Protein AF-A0A1G1TJX4-F1 (afdb_monomer_lite)

Secondary structure (DSSP, 8-state):
-PPP--PPPP-PPPHHHHHHHHHHHHHHHHHIIIIIHHHHHH-TTHHHHTHHHHHHHHHHHHHHTT---HHHHHHHHHHHHHHHHHHHHHHHHTT--HHHHHHHHHHHHHHHHHHHHHHHHHHHHHHHHSPPPPPPGGGS--

Structure (mmCIF, N/CA/C/O backbone):
data_AF-A0A1G1TJX4-F1
#
_entry.id   AF-A0A1G1TJX4-F1
#
loop_
_atom_site.group_PDB
_atom_site.id
_atom_site.type_symbol
_atom_site.label_atom_id
_atom_site.label_alt_id
_atom_site.label_comp_id
_atom_site.label_asym_id
_atom_site.label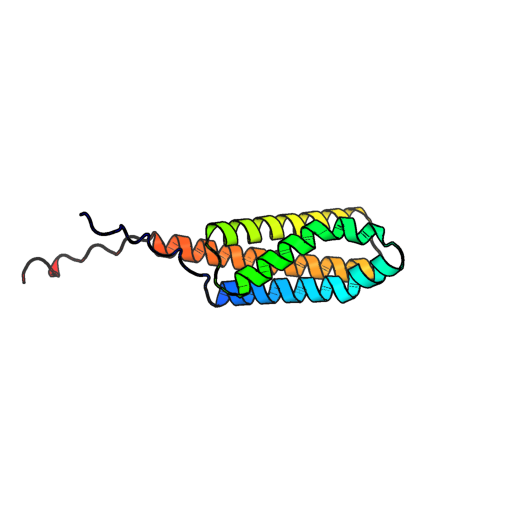_entity_id
_atom_site.label_seq_id
_atom_site.pdbx_PDB_ins_code
_atom_site.Cartn_x
_atom_site.Cartn_y
_atom_site.Cartn_z
_atom_site.occupancy
_atom_site.B_iso_or_equiv
_atom_site.auth_seq_id
_atom_site.auth_comp_id
_atom_site.auth_asym_id
_atom_site.auth_atom_id
_atom_site.pdbx_PDB_model_num
ATOM 1 N N . MET A 1 1 ? -5.234 23.321 40.602 1.00 52.25 1 MET A N 1
ATOM 2 C CA . MET A 1 1 ? -4.719 22.946 39.269 1.00 52.25 1 MET A CA 1
ATOM 3 C C . MET A 1 1 ? -5.746 22.052 38.597 1.00 52.25 1 MET A C 1
ATOM 5 O O . MET A 1 1 ? -6.112 21.059 39.216 1.00 52.25 1 MET A O 1
ATOM 9 N N . PRO A 1 2 ? -6.274 22.407 37.415 1.00 58.06 2 PRO A N 1
ATOM 10 C CA . PRO A 1 2 ? -7.153 21.508 36.676 1.00 58.06 2 PRO A CA 1
ATOM 11 C C . PRO A 1 2 ? -6.373 20.243 36.272 1.00 58.06 2 PRO A C 1
ATOM 13 O O . PRO A 1 2 ? -5.180 20.347 35.972 1.00 58.06 2 PRO A O 1
ATOM 16 N N . PRO A 1 3 ? -6.999 19.053 36.292 1.00 64.31 3 PRO A N 1
ATOM 17 C CA . PRO A 1 3 ? -6.345 17.829 35.849 1.00 64.31 3 PRO A CA 1
ATOM 18 C C . PRO A 1 3 ? -5.961 17.951 34.365 1.00 64.31 3 PRO A C 1
ATOM 20 O O . PRO A 1 3 ? -6.702 18.575 33.597 1.00 64.31 3 PRO A O 1
ATOM 23 N N . PRO A 1 4 ? -4.825 17.374 33.934 1.00 63.72 4 PRO A N 1
ATOM 24 C CA . PRO A 1 4 ? -4.457 17.370 32.527 1.00 63.72 4 PRO A CA 1
ATOM 25 C C . PRO A 1 4 ? -5.567 16.684 31.727 1.00 63.72 4 PRO A C 1
ATOM 27 O O . PRO A 1 4 ? -5.928 15.538 31.999 1.00 63.72 4 PRO A O 1
ATOM 30 N N . LEU A 1 5 ? -6.124 17.407 30.752 1.00 61.06 5 LEU A N 1
ATOM 31 C CA . LEU A 1 5 ? -7.057 16.870 29.767 1.00 61.06 5 LEU A CA 1
ATOM 32 C C . LEU A 1 5 ? -6.345 15.739 29.021 1.00 61.06 5 LEU A C 1
ATOM 34 O O . LEU A 1 5 ? -5.561 15.981 28.105 1.00 61.06 5 LEU A O 1
ATOM 38 N N . ALA A 1 6 ? -6.588 14.499 29.445 1.00 53.09 6 ALA A N 1
ATOM 39 C CA . ALA A 1 6 ? -6.121 13.315 28.749 1.00 53.09 6 ALA A CA 1
ATOM 40 C C . ALA A 1 6 ? -6.795 13.290 27.374 1.00 53.09 6 ALA A C 1
ATOM 42 O O . ALA A 1 6 ? -7.939 12.854 27.233 1.00 53.09 6 ALA A O 1
ATOM 43 N N . LEU A 1 7 ? -6.103 13.814 26.359 1.00 52.41 7 LEU A N 1
ATOM 44 C CA . LEU A 1 7 ? -6.557 13.724 24.980 1.00 52.41 7 LEU A CA 1
ATOM 45 C C . LEU A 1 7 ? -6.751 12.235 24.666 1.00 52.41 7 LEU A C 1
ATOM 47 O O . LEU A 1 7 ? -5.813 11.453 24.855 1.00 52.41 7 LEU A O 1
ATOM 51 N N . PRO A 1 8 ? -7.952 11.810 24.236 1.00 54.25 8 PRO A N 1
ATOM 52 C CA . PRO A 1 8 ? -8.207 10.409 23.956 1.00 54.25 8 PRO A CA 1
ATOM 53 C C . PRO A 1 8 ? -7.201 9.944 22.909 1.00 54.25 8 PRO A C 1
ATOM 55 O O . PRO A 1 8 ? -7.140 10.498 21.808 1.00 54.25 8 PRO A O 1
ATOM 58 N N . ALA A 1 9 ? -6.387 8.947 23.271 1.00 57.88 9 ALA A N 1
ATOM 59 C CA . ALA A 1 9 ? -5.364 8.413 22.386 1.00 57.88 9 ALA A CA 1
ATOM 60 C C . ALA A 1 9 ? -6.004 8.086 21.027 1.00 57.88 9 ALA A C 1
ATOM 62 O O . ALA A 1 9 ? -7.067 7.444 20.995 1.00 57.88 9 ALA A O 1
ATOM 63 N N . PRO A 1 10 ? -5.411 8.540 19.905 1.00 56.25 10 PRO A N 1
ATOM 64 C CA . PRO A 1 10 ? -6.013 8.360 18.601 1.00 56.25 10 PRO A CA 1
ATOM 65 C C . PRO A 1 10 ? -6.301 6.869 18.394 1.00 56.25 10 PRO A C 1
ATOM 67 O O . PRO A 1 10 ? -5.450 6.021 18.681 1.00 56.25 10 PRO A O 1
ATOM 70 N N . PRO A 1 11 ? -7.520 6.516 17.956 1.00 57.50 11 PRO A N 1
ATOM 71 C CA . PRO A 1 11 ? -7.929 5.127 17.856 1.00 57.50 11 PRO A CA 1
ATOM 72 C C . PRO A 1 11 ? -6.996 4.377 16.906 1.00 57.50 11 PRO A C 1
ATOM 74 O O . PRO A 1 11 ? -6.973 4.658 15.708 1.00 57.50 11 PRO A O 1
ATOM 77 N N . LYS A 1 12 ? -6.267 3.412 17.474 1.00 71.75 12 LYS A N 1
ATOM 78 C CA . LYS A 1 12 ? -5.349 2.520 16.761 1.00 71.75 12 LYS A CA 1
ATOM 79 C C . LYS A 1 12 ? -6.068 1.791 15.620 1.00 71.75 12 LYS A C 1
ATOM 81 O O . LYS A 1 12 ? -7.273 1.515 15.695 1.00 71.75 12 LYS A O 1
ATOM 86 N N . LEU A 1 13 ? -5.309 1.467 14.576 1.00 75.44 13 LEU A N 1
ATOM 87 C CA . LEU A 1 13 ? -5.768 0.667 13.440 1.00 75.44 13 LEU A CA 1
ATOM 88 C C . LEU A 1 13 ? -6.355 -0.678 13.874 1.00 75.44 13 LEU A C 1
ATOM 90 O O . LEU A 1 13 ? -5.955 -1.275 14.875 1.00 75.44 13 LEU A O 1
ATOM 94 N N . SER A 1 14 ? -7.326 -1.158 13.100 1.00 86.94 14 SER A N 1
ATOM 95 C CA . SER A 1 14 ? -7.946 -2.458 13.332 1.00 86.94 14 SER A CA 1
ATOM 96 C C . SER A 1 14 ? -7.006 -3.607 12.968 1.00 86.94 14 SER A C 1
ATOM 98 O O . SER A 1 14 ? -6.028 -3.418 12.249 1.00 86.94 14 SER A O 1
ATOM 100 N N . ARG A 1 15 ? -7.314 -4.825 13.436 1.00 89.94 15 ARG A N 1
ATOM 101 C CA . ARG A 1 15 ? -6.575 -6.029 13.016 1.00 89.94 15 ARG A CA 1
ATOM 102 C C . ARG A 1 15 ? -6.634 -6.222 11.496 1.00 89.94 15 ARG A C 1
ATOM 104 O O . ARG A 1 15 ? -5.612 -6.535 10.903 1.00 89.94 15 ARG A O 1
ATOM 111 N N . LEU A 1 16 ? -7.796 -5.971 10.885 1.00 92.12 16 LEU A N 1
ATOM 112 C CA . LEU A 1 16 ? -7.970 -6.066 9.435 1.00 92.12 16 LEU A CA 1
ATOM 113 C C . LEU A 1 16 ? -7.166 -4.989 8.699 1.00 92.12 16 LEU A C 1
ATOM 115 O O . LEU A 1 16 ? -6.422 -5.317 7.788 1.00 92.12 16 LEU A O 1
ATOM 119 N N . GLY A 1 17 ? -7.233 -3.730 9.139 1.00 91.06 17 GLY A N 1
ATOM 120 C CA . GLY A 1 17 ? -6.457 -2.641 8.540 1.00 91.06 17 GLY A CA 1
ATOM 121 C C . GLY A 1 17 ? -4.945 -2.854 8.658 1.00 91.06 17 GLY A C 1
ATOM 122 O O . GLY A 1 17 ? -4.208 -2.541 7.730 1.00 91.06 17 GLY A O 1
ATOM 123 N N . ARG A 1 18 ? -4.477 -3.456 9.761 1.00 93.00 18 ARG A N 1
ATOM 124 C CA . ARG A 1 18 ? -3.077 -3.887 9.897 1.00 93.00 18 ARG A CA 1
ATOM 125 C C . ARG A 1 18 ? -2.725 -5.002 8.917 1.00 93.00 18 ARG A C 1
ATOM 127 O O . ARG A 1 18 ? -1.685 -4.913 8.286 1.00 93.00 18 ARG A O 1
ATOM 134 N N . ALA A 1 19 ? -3.581 -6.016 8.781 1.00 95.62 19 ALA A N 1
ATOM 135 C CA . ALA A 1 19 ? -3.361 -7.111 7.838 1.00 95.62 19 ALA A CA 1
ATOM 136 C C . ALA A 1 19 ? -3.318 -6.613 6.385 1.00 95.62 19 ALA A C 1
ATOM 138 O O . ALA A 1 19 ? -2.437 -7.017 5.636 1.00 95.62 19 ALA A O 1
ATOM 139 N N . LEU A 1 20 ? -4.208 -5.687 6.014 1.00 96.31 20 LEU A N 1
ATOM 140 C CA . LEU A 1 20 ? -4.206 -5.044 4.699 1.00 96.31 20 LEU A CA 1
ATOM 141 C C . LEU A 1 20 ? -2.924 -4.236 4.473 1.00 96.31 20 LEU A C 1
ATOM 143 O O . LEU A 1 20 ? -2.302 -4.379 3.428 1.00 96.31 20 LEU A O 1
ATOM 147 N N . ALA A 1 21 ? -2.476 -3.459 5.465 1.00 95.56 21 ALA A N 1
ATOM 148 C CA . ALA A 1 21 ? -1.211 -2.729 5.374 1.00 95.56 21 ALA A CA 1
ATOM 149 C C . ALA A 1 21 ? -0.001 -3.672 5.237 1.00 95.56 21 ALA A C 1
ATOM 151 O O . ALA A 1 21 ? 0.898 -3.412 4.445 1.00 95.56 21 ALA A O 1
ATOM 152 N N . THR A 1 22 ? 0.011 -4.798 5.959 1.00 96.19 22 THR A N 1
ATOM 153 C CA . THR A 1 22 ? 1.041 -5.836 5.801 1.00 96.19 22 THR A CA 1
ATOM 154 C C . THR A 1 22 ? 1.004 -6.464 4.410 1.00 96.19 22 THR A C 1
ATOM 156 O O . THR A 1 22 ? 2.057 -6.645 3.806 1.00 96.19 22 THR A O 1
ATOM 159 N N . ALA A 1 23 ? -0.183 -6.776 3.886 1.00 96.94 23 ALA A N 1
ATOM 160 C CA . ALA A 1 23 ? -0.338 -7.335 2.546 1.00 96.94 23 ALA A CA 1
ATOM 161 C C . ALA A 1 23 ? 0.156 -6.360 1.466 1.00 96.94 23 ALA A C 1
ATOM 163 O O . ALA A 1 23 ? 0.867 -6.773 0.553 1.00 96.94 23 ALA A O 1
ATOM 164 N N . GLN A 1 24 ? -0.152 -5.070 1.612 1.00 96.88 24 GLN A N 1
ATOM 165 C CA . GLN A 1 24 ? 0.309 -4.024 0.704 1.00 96.88 24 GLN A CA 1
ATOM 166 C C . GLN A 1 24 ? 1.838 -3.874 0.749 1.00 96.88 24 GLN A C 1
ATOM 168 O O . GLN A 1 24 ? 2.483 -3.921 -0.295 1.00 96.88 24 GLN A O 1
ATOM 173 N N . ALA A 1 25 ? 2.440 -3.831 1.943 1.00 95.94 25 ALA A N 1
ATOM 174 C CA . ALA A 1 25 ? 3.897 -3.800 2.087 1.00 95.94 25 ALA A CA 1
ATOM 175 C C . ALA A 1 25 ? 4.574 -5.052 1.493 1.00 95.94 25 ALA A C 1
ATOM 177 O O . ALA A 1 25 ? 5.621 -4.958 0.850 1.00 95.94 25 ALA A O 1
ATOM 178 N N . ALA A 1 26 ? 3.976 -6.237 1.661 1.00 96.00 26 ALA A N 1
ATOM 179 C CA . ALA A 1 26 ? 4.483 -7.470 1.062 1.00 96.00 26 ALA A CA 1
ATOM 180 C C . ALA A 1 26 ? 4.403 -7.432 -0.475 1.00 96.00 26 ALA A C 1
ATOM 182 O O . ALA A 1 26 ? 5.367 -7.793 -1.150 1.00 96.00 26 ALA A O 1
ATOM 183 N N . LYS A 1 27 ? 3.291 -6.936 -1.034 1.00 94.69 27 LYS A N 1
ATOM 184 C CA . LYS A 1 27 ? 3.128 -6.705 -2.478 1.00 94.69 27 LYS A CA 1
ATOM 185 C C . LYS A 1 27 ? 4.181 -5.741 -3.013 1.00 94.69 27 LYS A C 1
ATOM 187 O O . LYS A 1 27 ? 4.783 -6.013 -4.052 1.00 94.69 27 LYS A O 1
ATOM 192 N N . GLU A 1 28 ? 4.410 -4.626 -2.327 1.00 92.81 28 GLU A N 1
ATOM 193 C CA . GLU A 1 28 ? 5.403 -3.619 -2.719 1.00 92.81 28 GLU A CA 1
ATOM 194 C C . GLU A 1 28 ? 6.819 -4.197 -2.664 1.00 92.81 28 GLU A C 1
ATOM 196 O O . GLU A 1 28 ? 7.576 -4.037 -3.617 1.00 92.81 28 GLU A O 1
ATOM 201 N N . THR A 1 29 ? 7.136 -4.980 -1.627 1.00 93.81 29 THR A N 1
ATOM 202 C CA . THR A 1 29 ? 8.412 -5.707 -1.517 1.00 93.81 29 THR A CA 1
ATOM 203 C C . THR A 1 29 ? 8.628 -6.639 -2.709 1.00 93.81 29 THR A C 1
ATOM 205 O O . THR A 1 29 ? 9.678 -6.604 -3.348 1.00 93.81 29 THR A O 1
ATOM 208 N N . LEU A 1 30 ? 7.624 -7.455 -3.047 1.00 91.81 30 LEU A N 1
ATOM 209 C CA . LEU A 1 30 ? 7.701 -8.373 -4.185 1.00 91.81 30 LEU A CA 1
ATOM 210 C C . LEU A 1 30 ? 7.824 -7.622 -5.514 1.00 91.81 30 LEU A C 1
ATOM 212 O O . LEU A 1 30 ? 8.618 -8.015 -6.364 1.00 91.81 30 LEU A O 1
ATOM 216 N N . SER A 1 31 ? 7.079 -6.530 -5.687 1.00 88.56 31 SER A N 1
ATOM 217 C CA . SER A 1 31 ? 7.147 -5.698 -6.895 1.00 88.56 31 SER A CA 1
ATOM 218 C C . SER A 1 31 ? 8.526 -5.061 -7.048 1.00 88.56 31 SER A C 1
ATOM 220 O O . SER A 1 31 ? 9.092 -5.062 -8.138 1.00 88.56 31 SER A O 1
ATOM 222 N N . PHE A 1 32 ? 9.104 -4.575 -5.949 1.00 88.56 32 PHE A N 1
ATOM 223 C CA . PHE A 1 32 ? 10.443 -4.012 -5.956 1.00 88.56 32 PHE A CA 1
ATOM 224 C C . PHE A 1 32 ? 11.485 -5.064 -6.348 1.00 88.56 32 PHE A C 1
ATOM 226 O O . PHE A 1 32 ? 12.237 -4.854 -7.293 1.00 88.56 32 PHE A O 1
ATOM 233 N N . LEU A 1 33 ? 11.495 -6.221 -5.679 1.00 89.88 33 LEU A N 1
ATOM 234 C CA . LEU A 1 33 ? 12.493 -7.269 -5.916 1.00 89.88 33 LEU A CA 1
ATOM 235 C C . LEU A 1 33 ? 12.387 -7.909 -7.302 1.00 89.88 33 LEU A C 1
ATOM 237 O O . LEU A 1 33 ? 13.408 -8.228 -7.903 1.00 89.88 33 LEU A O 1
ATOM 241 N N . LEU A 1 34 ? 11.168 -8.128 -7.797 1.00 86.81 34 LEU A N 1
ATOM 242 C CA . LEU A 1 34 ? 10.948 -8.878 -9.034 1.00 86.81 34 LEU A CA 1
ATOM 243 C C . LEU A 1 34 ? 10.891 -7.996 -10.280 1.00 86.81 34 LEU A C 1
ATOM 245 O O . LEU A 1 34 ? 11.032 -8.528 -11.379 1.00 86.81 34 LEU A O 1
ATOM 249 N N . LEU A 1 35 ? 10.643 -6.690 -10.134 1.00 82.75 35 LEU A N 1
ATOM 250 C CA . LEU A 1 35 ? 10.373 -5.799 -11.269 1.00 82.75 35 LEU A CA 1
ATOM 251 C C . LEU A 1 35 ? 11.286 -4.569 -11.255 1.00 82.75 35 LEU A C 1
ATOM 253 O O . LEU A 1 35 ? 11.989 -4.329 -12.233 1.00 82.75 35 LEU A O 1
ATOM 257 N N . VAL A 1 36 ? 11.329 -3.820 -10.148 1.00 83.31 36 VAL A N 1
ATOM 258 C CA . VAL A 1 36 ? 12.114 -2.571 -10.070 1.00 83.31 36 VAL A CA 1
ATOM 259 C C . VAL A 1 36 ? 13.613 -2.845 -9.995 1.00 83.31 36 VAL A C 1
ATOM 261 O O . VAL A 1 36 ? 14.380 -2.215 -10.713 1.00 83.31 36 VAL A O 1
ATOM 264 N N . LEU A 1 37 ? 14.041 -3.783 -9.149 1.00 87.06 37 LEU A N 1
ATOM 265 C CA . LEU A 1 37 ? 15.453 -4.092 -8.943 1.00 87.06 37 LEU A CA 1
ATOM 266 C C . LEU A 1 37 ? 16.125 -4.621 -10.223 1.00 87.06 37 LEU A C 1
ATOM 268 O O . LEU A 1 37 ? 17.163 -4.070 -10.577 1.00 87.06 37 LEU A O 1
ATOM 272 N N . PRO A 1 38 ? 15.556 -5.596 -10.965 1.00 86.88 38 PRO A N 1
ATOM 273 C CA . PRO A 1 38 ? 16.120 -6.012 -12.248 1.00 86.88 38 PRO A CA 1
ATOM 274 C C . PRO A 1 38 ? 16.232 -4.851 -13.240 1.00 86.88 38 PRO A C 1
ATOM 276 O O . PRO A 1 38 ? 17.268 -4.687 -13.874 1.00 86.88 38 PRO A O 1
ATOM 279 N N . LEU A 1 39 ? 15.204 -4.001 -13.320 1.00 82.50 39 LEU A N 1
ATOM 280 C CA . LEU A 1 39 ? 15.199 -2.847 -14.217 1.00 82.50 39 LEU A CA 1
ATOM 281 C C . LEU A 1 39 ? 16.253 -1.797 -13.823 1.00 82.50 39 LEU A C 1
ATOM 283 O O . LEU A 1 39 ? 16.891 -1.200 -14.685 1.00 82.50 39 LEU A O 1
ATOM 287 N N . ALA A 1 40 ? 16.480 -1.600 -12.525 1.00 85.38 40 ALA A N 1
ATOM 288 C CA . ALA A 1 40 ? 17.485 -0.677 -12.009 1.00 85.38 40 ALA A CA 1
ATOM 289 C C . ALA A 1 40 ? 18.928 -1.130 -12.287 1.00 85.38 40 ALA A C 1
ATOM 291 O O . ALA A 1 40 ? 19.814 -0.280 -12.366 1.00 85.38 40 ALA A O 1
ATOM 292 N N . LEU A 1 41 ? 19.175 -2.437 -12.446 1.00 89.06 41 LEU A N 1
ATOM 293 C CA . LEU A 1 41 ? 20.496 -2.944 -12.838 1.00 89.06 41 LEU A CA 1
ATOM 294 C C . LEU A 1 41 ? 20.864 -2.532 -14.269 1.00 89.06 41 LEU A C 1
ATOM 296 O O . LEU A 1 41 ? 22.038 -2.308 -14.548 1.00 89.06 41 LEU A O 1
ATOM 300 N N . GLU A 1 42 ? 19.874 -2.400 -15.153 1.00 87.38 42 GLU A N 1
ATOM 301 C CA . GLU A 1 42 ? 20.078 -1.944 -16.534 1.00 87.38 42 GLU A CA 1
ATOM 302 C C . GLU A 1 42 ? 19.988 -0.416 -16.661 1.00 87.38 42 GLU A C 1
ATOM 304 O O . GLU A 1 42 ? 20.721 0.194 -17.438 1.00 87.38 42 GLU A O 1
ATOM 309 N N . ALA A 1 43 ? 19.114 0.219 -15.875 1.00 85.50 43 ALA A N 1
ATOM 310 C CA . ALA A 1 43 ? 18.870 1.657 -15.902 1.00 85.50 43 ALA A CA 1
ATOM 311 C C . ALA A 1 43 ? 18.750 2.232 -14.473 1.00 85.50 43 ALA A C 1
ATOM 313 O O . ALA A 1 43 ? 17.641 2.404 -13.959 1.00 85.50 43 ALA A O 1
ATOM 314 N N . PRO A 1 44 ? 19.868 2.611 -13.824 1.00 86.62 44 PRO A N 1
ATOM 315 C CA . PRO A 1 44 ? 19.879 3.025 -12.414 1.00 86.62 44 PRO A CA 1
ATOM 316 C C . PRO A 1 44 ? 18.985 4.228 -12.090 1.00 86.62 44 PRO A C 1
ATOM 318 O O . PRO A 1 44 ? 18.440 4.326 -10.992 1.00 86.62 44 PRO A O 1
ATOM 321 N N . LEU A 1 45 ? 18.788 5.134 -13.055 1.00 88.12 45 LEU A N 1
ATOM 322 C CA . LEU A 1 45 ? 17.923 6.312 -12.908 1.00 88.12 45 LEU A CA 1
ATOM 323 C C . LEU A 1 45 ? 16.454 5.952 -12.627 1.00 88.12 45 LEU A C 1
ATOM 325 O O . LEU A 1 45 ? 15.735 6.761 -12.043 1.00 88.12 45 LEU A O 1
ATOM 329 N N . VAL A 1 46 ? 16.018 4.730 -12.953 1.00 82.88 46 VAL A N 1
ATOM 330 C CA . VAL A 1 46 ? 14.675 4.227 -12.621 1.00 82.88 46 VAL A CA 1
ATOM 331 C C . VAL A 1 46 ? 14.424 4.239 -11.108 1.00 82.88 46 VAL A C 1
ATOM 333 O O . VAL A 1 46 ? 13.288 4.450 -10.684 1.00 82.88 46 VAL A O 1
ATOM 336 N N . LEU A 1 47 ? 15.461 4.126 -10.270 1.00 83.12 47 LEU A N 1
ATOM 337 C CA . LEU A 1 47 ? 15.314 4.210 -8.811 1.00 83.12 47 LEU A CA 1
ATOM 338 C C . LEU A 1 47 ? 14.741 5.552 -8.338 1.00 83.12 47 LEU A C 1
ATOM 340 O O . LEU A 1 47 ? 14.024 5.584 -7.340 1.00 83.12 47 LEU A O 1
ATOM 344 N N . VAL A 1 48 ? 14.993 6.647 -9.063 1.00 86.62 48 VAL A N 1
ATOM 345 C CA . VAL A 1 48 ? 14.419 7.962 -8.732 1.00 86.62 48 VAL A CA 1
ATOM 346 C C . VAL A 1 48 ? 12.900 7.931 -8.891 1.00 86.62 48 VAL A C 1
ATOM 348 O O . VAL A 1 48 ? 12.175 8.443 -8.040 1.00 86.62 48 VAL A O 1
ATOM 351 N N . SER A 1 49 ? 12.406 7.259 -9.935 1.00 80.25 49 SER A N 1
ATOM 352 C CA . SER A 1 49 ? 10.966 7.091 -10.162 1.00 80.25 49 SER A CA 1
ATOM 353 C C . SER A 1 49 ? 10.293 6.182 -9.125 1.00 80.25 49 SER A C 1
ATOM 355 O O . SER A 1 49 ? 9.089 6.286 -8.918 1.00 80.25 49 SER A O 1
ATOM 357 N N . ALA A 1 50 ? 11.062 5.346 -8.417 1.00 82.94 50 ALA A N 1
ATOM 358 C CA . ALA A 1 50 ? 10.561 4.467 -7.361 1.00 82.94 50 ALA A CA 1
ATOM 359 C C . ALA A 1 50 ? 10.430 5.155 -5.985 1.00 82.94 50 ALA A C 1
ATOM 361 O O . ALA A 1 50 ? 9.857 4.569 -5.064 1.00 82.94 50 ALA A O 1
ATOM 362 N N . LEU A 1 51 ? 10.938 6.385 -5.818 1.00 87.69 51 LEU A N 1
ATOM 363 C CA . LEU A 1 51 ? 10.908 7.110 -4.538 1.00 87.69 51 LEU A CA 1
ATOM 364 C C . LEU A 1 51 ? 9.493 7.324 -3.965 1.00 87.69 51 LEU A C 1
ATOM 366 O O . LEU A 1 51 ? 9.324 7.104 -2.762 1.00 87.69 51 LEU A O 1
ATOM 370 N N . PRO A 1 52 ? 8.468 7.704 -4.758 1.00 87.38 52 PRO A N 1
ATOM 371 C CA . PRO A 1 52 ? 7.101 7.817 -4.249 1.00 87.38 52 PRO A CA 1
ATOM 372 C C . PRO A 1 52 ? 6.590 6.488 -3.676 1.00 87.38 52 PRO A C 1
ATOM 374 O O . PRO A 1 52 ? 6.105 6.449 -2.542 1.00 87.38 52 PRO A O 1
ATOM 377 N N . GLY A 1 53 ? 6.803 5.388 -4.407 1.00 89.19 53 GLY A N 1
ATOM 378 C CA . GLY A 1 53 ? 6.445 4.039 -3.967 1.00 89.19 53 GLY A CA 1
ATOM 379 C C . GLY A 1 53 ? 7.179 3.614 -2.692 1.00 89.19 53 GLY A C 1
ATOM 380 O O . GLY A 1 53 ? 6.575 3.032 -1.794 1.00 89.19 53 GLY A O 1
ATOM 381 N N . LEU A 1 54 ? 8.459 3.975 -2.544 1.00 91.00 54 LEU A N 1
ATOM 382 C CA . LEU A 1 54 ? 9.218 3.722 -1.315 1.00 91.00 54 LEU A CA 1
ATOM 383 C C . LEU A 1 54 ? 8.637 4.480 -0.110 1.00 91.00 54 LEU A C 1
ATOM 385 O O . LEU A 1 54 ? 8.549 3.929 0.988 1.00 91.00 54 LEU A O 1
ATOM 389 N N . GLY A 1 55 ? 8.217 5.732 -0.305 1.00 94.06 55 GLY A N 1
ATOM 390 C CA . GLY A 1 55 ? 7.544 6.512 0.734 1.00 94.06 55 GLY A CA 1
ATOM 391 C C . GLY A 1 55 ? 6.247 5.847 1.203 1.00 94.06 55 GLY A C 1
ATOM 392 O O . GLY A 1 55 ? 6.024 5.701 2.408 1.00 94.06 55 GLY A O 1
ATOM 393 N N . LEU A 1 56 ? 5.423 5.381 0.259 1.00 94.75 56 LEU A N 1
ATOM 394 C CA . LEU A 1 56 ? 4.197 4.637 0.559 1.00 94.75 56 LEU A CA 1
ATOM 395 C C . LEU A 1 56 ? 4.491 3.320 1.284 1.00 94.75 56 LEU A C 1
ATOM 397 O O . LEU A 1 56 ? 3.847 3.028 2.291 1.00 94.75 56 LEU A O 1
ATOM 401 N N . TYR A 1 57 ? 5.526 2.592 0.871 1.00 95.25 57 TYR A N 1
ATOM 402 C CA . TYR A 1 57 ? 5.971 1.374 1.545 1.00 95.25 57 TYR A CA 1
ATOM 403 C C . TYR A 1 57 ? 6.316 1.583 3.016 1.00 95.25 57 TYR A C 1
ATOM 405 O O . TYR A 1 57 ? 5.837 0.852 3.891 1.00 95.25 57 TYR A O 1
ATOM 413 N N . LEU A 1 58 ? 7.085 2.627 3.328 1.00 95.88 58 LEU A N 1
ATOM 414 C CA . LEU A 1 58 ? 7.408 2.958 4.716 1.00 95.88 58 LEU A CA 1
ATOM 415 C C . LEU A 1 58 ? 6.152 3.311 5.525 1.00 95.88 58 LEU A C 1
ATOM 417 O O . LEU A 1 58 ? 6.033 2.916 6.691 1.00 95.88 58 LEU A O 1
ATOM 421 N N . LEU A 1 59 ? 5.183 3.996 4.911 1.00 95.50 59 LEU A N 1
ATOM 422 C CA . LEU A 1 59 ? 3.894 4.268 5.543 1.00 95.50 59 LEU A CA 1
ATOM 423 C C . LEU A 1 59 ? 3.101 2.976 5.794 1.00 95.50 59 LEU A C 1
ATOM 425 O O . LEU A 1 59 ? 2.557 2.817 6.886 1.00 95.50 59 LEU A O 1
ATOM 429 N N . HIS A 1 60 ? 3.083 2.017 4.866 1.00 95.94 60 HIS A N 1
ATOM 430 C CA . HIS A 1 60 ? 2.427 0.720 5.070 1.00 95.94 60 HIS A CA 1
ATOM 431 C C . HIS A 1 60 ? 3.071 -0.103 6.185 1.00 95.94 60 HIS A C 1
ATOM 433 O O . HIS A 1 60 ? 2.354 -0.671 7.012 1.00 95.94 60 HIS A O 1
ATOM 439 N N . LEU A 1 61 ? 4.402 -0.108 6.294 1.00 95.06 61 LEU A N 1
ATOM 440 C CA . LEU A 1 61 ? 5.088 -0.722 7.435 1.00 95.06 61 LEU A CA 1
ATOM 441 C C . LEU A 1 61 ? 4.694 -0.054 8.758 1.00 95.06 61 LEU A C 1
ATOM 443 O O . LEU A 1 61 ? 4.412 -0.729 9.755 1.00 95.06 61 LEU A O 1
ATOM 447 N N . TYR A 1 62 ? 4.611 1.276 8.767 1.00 94.12 62 TYR A N 1
ATOM 448 C CA . TYR A 1 62 ? 4.175 2.025 9.940 1.00 94.12 62 TYR A CA 1
ATOM 449 C C . TYR A 1 62 ? 2.716 1.705 10.327 1.00 94.12 62 TYR A C 1
ATOM 451 O O . TYR A 1 62 ? 2.409 1.483 11.506 1.00 94.12 62 TYR A O 1
ATOM 459 N N . LEU A 1 63 ? 1.820 1.603 9.339 1.00 92.94 63 LEU A N 1
ATOM 460 C CA . LEU A 1 63 ? 0.420 1.198 9.508 1.00 92.94 63 LEU A CA 1
ATOM 461 C C . LEU A 1 63 ? 0.297 -0.243 10.024 1.00 92.94 63 LEU A C 1
ATOM 463 O O . LEU A 1 63 ? -0.477 -0.495 10.954 1.00 92.94 63 LEU A O 1
ATOM 467 N N . ALA A 1 64 ? 1.087 -1.175 9.487 1.00 92.81 64 ALA A N 1
ATOM 468 C CA . ALA A 1 64 ? 1.139 -2.573 9.917 1.00 92.81 64 ALA A CA 1
ATOM 469 C C . ALA A 1 64 ? 1.538 -2.704 11.399 1.00 92.81 64 ALA A C 1
ATOM 471 O O . ALA A 1 64 ? 0.992 -3.538 12.137 1.00 92.81 64 ALA A O 1
ATOM 472 N N . GLY A 1 65 ? 2.412 -1.805 11.868 1.00 89.44 65 GLY A N 1
ATOM 473 C CA . GLY A 1 65 ? 2.787 -1.658 13.276 1.00 89.44 65 GLY A CA 1
ATOM 474 C C . GLY A 1 65 ? 1.648 -1.203 14.202 1.00 89.44 65 GLY A C 1
ATOM 475 O O . GLY A 1 65 ? 1.786 -1.272 15.422 1.00 89.44 65 GLY A O 1
ATOM 476 N N . GLY A 1 66 ? 0.508 -0.754 13.664 1.00 84.44 66 GLY A N 1
ATOM 477 C CA . GLY A 1 66 ? -0.693 -0.403 14.433 1.00 84.44 66 GLY A CA 1
ATOM 478 C C . GLY A 1 66 ? -0.584 0.888 15.251 1.00 84.44 66 GLY A C 1
ATOM 479 O O . GLY A 1 66 ? -1.435 1.140 16.107 1.00 84.44 66 GLY A O 1
ATOM 480 N N . ARG A 1 67 ? 0.458 1.694 15.010 1.00 78.94 67 ARG A N 1
ATOM 481 C CA . ARG A 1 67 ? 0.739 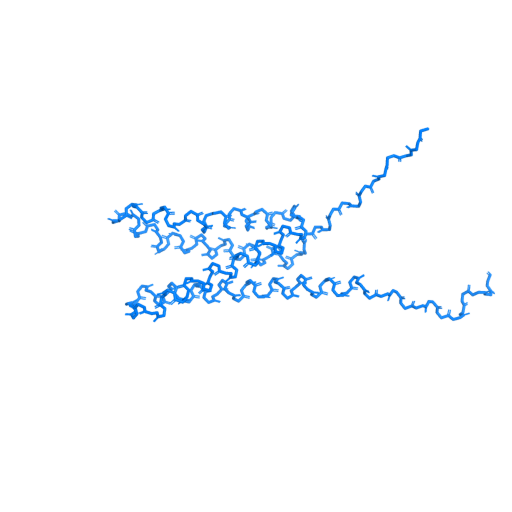2.949 15.731 1.00 78.94 67 ARG A CA 1
ATOM 482 C C . ARG A 1 67 ? 0.115 4.183 15.074 1.00 78.94 67 ARG A C 1
ATOM 484 O O . ARG A 1 67 ? 0.068 5.238 15.695 1.00 78.94 67 ARG A O 1
ATOM 491 N N . ALA A 1 68 ? -0.378 4.051 13.847 1.00 84.00 68 ALA A N 1
ATOM 492 C CA . ALA A 1 68 ? -0.874 5.176 13.073 1.00 84.00 68 ALA A CA 1
ATOM 493 C C . ALA A 1 68 ? -2.225 5.715 13.555 1.00 84.00 68 ALA A C 1
ATOM 495 O O . ALA A 1 68 ? -3.121 4.967 13.963 1.00 84.00 68 ALA A O 1
ATOM 496 N N . SER A 1 69 ? -2.375 7.035 13.425 1.00 87.62 69 SER A N 1
ATOM 497 C CA . SER A 1 69 ? -3.664 7.704 13.542 1.00 87.62 69 SER A CA 1
ATOM 498 C C . SER A 1 69 ? -4.555 7.368 12.343 1.00 87.62 69 SER A C 1
ATOM 500 O O . SER A 1 69 ? -4.091 6.974 11.273 1.00 87.62 69 SER A O 1
ATOM 502 N N . ARG A 1 70 ? -5.865 7.568 12.500 1.00 86.75 70 ARG A N 1
ATOM 503 C CA . ARG A 1 70 ? -6.823 7.379 11.400 1.00 86.75 70 ARG A CA 1
ATOM 504 C C . ARG A 1 70 ? -6.607 8.327 10.234 1.00 86.75 70 ARG A C 1
ATOM 506 O O . ARG A 1 70 ? -6.797 7.910 9.103 1.00 86.75 70 ARG A O 1
ATOM 513 N N . GLY A 1 71 ? -6.265 9.584 10.521 1.00 90.25 71 GLY A N 1
ATOM 514 C CA . GLY A 1 71 ? -6.014 10.583 9.483 1.00 90.25 71 GLY A CA 1
ATOM 515 C C . GLY A 1 71 ? -4.830 10.174 8.617 1.00 90.25 71 GLY A C 1
ATOM 516 O O . GLY A 1 71 ? -4.945 10.175 7.399 1.00 90.25 71 GLY A O 1
ATOM 517 N N . LEU A 1 72 ? -3.748 9.711 9.254 1.00 91.50 72 LEU A N 1
ATOM 518 C CA . LEU A 1 72 ? -2.598 9.166 8.542 1.00 91.50 72 LEU A CA 1
ATOM 519 C C . LEU A 1 72 ? -2.981 7.922 7.734 1.00 91.50 72 LEU A C 1
ATOM 521 O O . LEU A 1 72 ? -2.652 7.854 6.562 1.00 91.50 72 LEU A O 1
ATOM 525 N N . ALA A 1 73 ? -3.732 6.984 8.321 1.00 92.69 73 ALA A N 1
ATOM 526 C CA . ALA A 1 73 ? -4.192 5.795 7.603 1.00 92.69 73 ALA A CA 1
ATOM 527 C C . ALA A 1 73 ? -5.023 6.143 6.362 1.00 92.69 73 ALA A C 1
ATOM 529 O O . ALA A 1 73 ? -4.775 5.599 5.293 1.00 92.69 73 ALA A O 1
ATOM 530 N N . LEU A 1 74 ? -5.979 7.066 6.490 1.00 94.62 74 LEU A N 1
ATOM 531 C CA . LEU A 1 74 ? -6.787 7.530 5.366 1.00 94.62 74 LEU A CA 1
ATOM 532 C C . LEU A 1 74 ? -5.915 8.176 4.284 1.00 94.62 74 LEU A C 1
ATOM 534 O O . LEU A 1 74 ? -6.051 7.823 3.119 1.00 94.62 74 LEU A O 1
ATOM 538 N N . ALA A 1 75 ? -5.016 9.086 4.671 1.00 96.00 75 ALA A N 1
ATOM 539 C CA . ALA A 1 75 ? -4.117 9.757 3.739 1.00 96.00 75 ALA A CA 1
ATOM 540 C C . ALA A 1 75 ? -3.234 8.754 2.989 1.00 96.00 75 ALA A C 1
ATOM 542 O O . ALA A 1 75 ? -3.160 8.816 1.767 1.00 96.00 75 ALA A O 1
ATOM 543 N N . THR A 1 76 ? -2.628 7.796 3.699 1.00 96.00 76 THR A N 1
ATOM 544 C CA . THR A 1 76 ? -1.817 6.747 3.076 1.00 96.00 76 THR A CA 1
ATOM 545 C C . THR A 1 76 ? -2.635 5.951 2.069 1.00 96.00 76 THR A C 1
ATOM 547 O O . THR A 1 76 ? -2.245 5.901 0.915 1.00 96.00 76 THR A O 1
ATOM 550 N N . TRP A 1 77 ? -3.799 5.413 2.448 1.00 97.38 77 TRP A N 1
ATOM 551 C CA . TRP A 1 77 ? -4.596 4.593 1.530 1.00 97.38 77 TRP A CA 1
ATOM 552 C C . TRP A 1 77 ? -5.131 5.365 0.316 1.00 97.38 77 TRP A C 1
ATOM 554 O O . TRP A 1 77 ? -5.247 4.787 -0.762 1.00 97.38 77 TRP A O 1
ATOM 564 N N . VAL A 1 78 ? -5.437 6.660 0.457 1.00 97.31 78 VAL A N 1
ATOM 565 C CA . VAL A 1 78 ? -5.821 7.516 -0.680 1.00 97.31 78 VAL A CA 1
ATOM 566 C C . VAL A 1 78 ? -4.635 7.750 -1.616 1.00 97.31 78 VAL A C 1
ATOM 568 O O . VAL A 1 78 ? -4.794 7.628 -2.828 1.00 97.31 78 VAL A O 1
ATOM 571 N N . LEU A 1 79 ? -3.455 8.060 -1.070 1.00 96.75 79 LEU A N 1
ATOM 572 C CA . LEU A 1 79 ? -2.246 8.258 -1.871 1.00 96.75 79 LEU A CA 1
ATOM 573 C C . LEU A 1 79 ? -1.830 6.969 -2.583 1.00 96.75 79 LEU A C 1
ATOM 575 O O . LEU A 1 79 ? -1.512 7.012 -3.764 1.00 96.75 79 LEU A O 1
ATOM 579 N N . THR A 1 80 ? -1.904 5.824 -1.902 1.00 96.44 80 THR A N 1
ATOM 580 C CA . THR A 1 80 ? -1.656 4.510 -2.503 1.00 96.44 80 THR A CA 1
ATOM 581 C C . THR A 1 80 ? -2.632 4.221 -3.629 1.00 96.44 80 THR A C 1
ATOM 583 O O . THR A 1 80 ? -2.210 3.836 -4.710 1.00 96.44 80 THR A O 1
ATOM 586 N N . LEU A 1 81 ? -3.930 4.465 -3.432 1.00 96.38 81 LEU A N 1
ATOM 587 C CA . LEU A 1 81 ? -4.903 4.274 -4.504 1.00 96.38 81 LEU A CA 1
ATOM 588 C C . LEU A 1 81 ? -4.594 5.159 -5.722 1.00 96.38 81 LEU A C 1
ATOM 590 O O . LEU A 1 81 ? -4.688 4.686 -6.851 1.00 96.38 81 LEU A O 1
ATOM 594 N N . ALA A 1 82 ? -4.223 6.422 -5.499 1.00 94.31 82 ALA A N 1
ATOM 595 C CA . ALA A 1 82 ? -3.858 7.339 -6.574 1.00 94.31 82 ALA A CA 1
ATOM 596 C C . ALA A 1 82 ? -2.600 6.877 -7.329 1.00 94.31 82 ALA A C 1
ATOM 598 O O . ALA A 1 82 ? -2.601 6.890 -8.556 1.00 94.31 82 ALA A O 1
ATOM 599 N N . ASP A 1 83 ? -1.567 6.431 -6.612 1.00 91.69 83 ASP A N 1
ATOM 600 C CA . ASP A 1 83 ? -0.315 5.914 -7.178 1.00 91.69 83 ASP A CA 1
ATOM 601 C C . ASP A 1 83 ? -0.537 4.653 -8.030 1.00 91.69 83 ASP A C 1
ATOM 603 O O . ASP A 1 83 ? -0.091 4.566 -9.178 1.00 91.69 83 ASP A O 1
ATOM 607 N N . GLU A 1 84 ? -1.315 3.699 -7.515 1.00 92.88 84 GLU A N 1
ATOM 608 C CA . GLU A 1 84 ? -1.625 2.465 -8.237 1.00 92.88 84 GLU A CA 1
ATOM 609 C C . GLU A 1 84 ? -2.489 2.749 -9.482 1.00 92.88 84 GLU A C 1
ATOM 611 O O . GLU A 1 84 ? -2.237 2.182 -10.546 1.00 92.88 84 GLU A O 1
ATOM 616 N N . LEU A 1 85 ? -3.472 3.659 -9.389 1.00 91.62 85 LEU A N 1
ATOM 617 C CA . LEU A 1 85 ? -4.289 4.081 -10.537 1.00 91.62 85 LEU A CA 1
ATOM 618 C C . LEU A 1 85 ? -3.457 4.803 -11.597 1.00 91.62 85 LEU A C 1
ATOM 620 O O . LEU A 1 85 ? -3.576 4.491 -12.780 1.00 91.62 85 LEU A O 1
ATOM 624 N N . TRP A 1 86 ? -2.606 5.741 -11.179 1.00 86.44 86 TRP A N 1
ATOM 625 C CA . TRP A 1 86 ? -1.710 6.471 -12.072 1.00 86.44 86 TRP A CA 1
ATOM 626 C C . TRP A 1 86 ? -0.816 5.512 -12.858 1.00 86.44 86 TRP A C 1
ATOM 628 O O . TRP A 1 86 ? -0.677 5.634 -14.076 1.00 86.44 86 TRP A O 1
ATOM 638 N N . THR A 1 87 ? -0.281 4.497 -12.178 1.00 83.81 87 THR A N 1
ATOM 639 C CA . THR A 1 87 ? 0.589 3.508 -12.810 1.00 83.81 87 THR A CA 1
ATOM 640 C C . THR A 1 87 ? -0.177 2.605 -13.780 1.00 83.81 87 THR A C 1
ATOM 642 O O . THR A 1 87 ? 0.307 2.335 -14.878 1.00 83.81 87 THR A O 1
ATOM 645 N N . VAL A 1 88 ? -1.402 2.183 -13.443 1.00 84.50 88 VAL A N 1
ATOM 646 C CA . VAL A 1 88 ? -2.257 1.425 -14.379 1.00 84.50 88 VAL A CA 1
ATOM 647 C C . VAL A 1 88 ? -2.567 2.230 -15.640 1.00 84.50 88 VAL A C 1
ATOM 649 O O . VAL A 1 88 ? -2.489 1.666 -16.731 1.00 84.50 88 VAL A O 1
ATOM 652 N N . LEU A 1 89 ? -2.892 3.519 -15.505 1.00 82.12 89 LEU A N 1
ATOM 653 C CA . LEU A 1 89 ? -3.185 4.396 -16.644 1.00 82.12 89 LEU A CA 1
ATOM 654 C C . LEU A 1 89 ? -1.967 4.537 -17.565 1.00 82.12 89 LEU A C 1
ATOM 656 O O . LEU A 1 89 ? -2.085 4.311 -18.766 1.00 82.12 89 LEU A O 1
ATOM 660 N N . LEU A 1 90 ? -0.785 4.782 -16.990 1.00 74.56 90 LEU A N 1
ATOM 661 C CA . LEU A 1 90 ? 0.483 4.814 -17.728 1.00 74.56 90 LEU A CA 1
ATOM 662 C C . LEU A 1 90 ? 0.729 3.530 -18.533 1.00 74.56 90 LEU A C 1
ATOM 664 O O . LEU A 1 90 ? 1.159 3.593 -19.681 1.00 74.56 90 LEU A O 1
ATOM 668 N N . TYR A 1 91 ? 0.449 2.357 -17.957 1.00 69.69 91 TYR A N 1
ATOM 669 C CA . TYR A 1 91 ? 0.640 1.083 -18.656 1.00 69.69 91 TYR A CA 1
ATOM 670 C C . TYR A 1 91 ? -0.428 0.786 -19.708 1.00 69.69 91 TYR A C 1
ATOM 672 O O . TYR A 1 91 ? -0.131 0.078 -20.673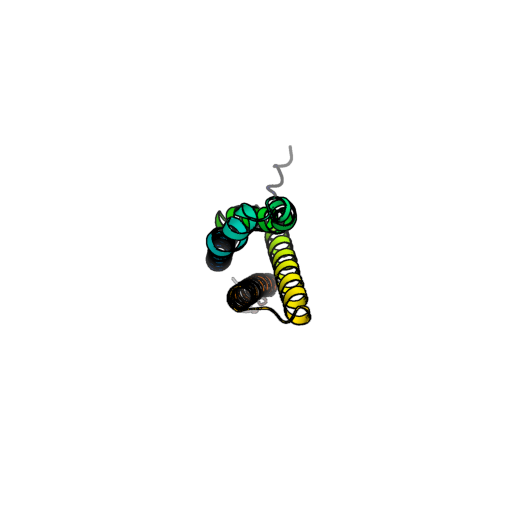 1.00 69.69 91 TYR A O 1
ATOM 680 N N . HIS A 1 92 ? -1.652 1.291 -19.536 1.00 70.81 92 HIS A N 1
ATOM 681 C CA . HIS A 1 92 ? -2.718 1.085 -20.511 1.00 70.81 92 HIS A CA 1
ATOM 682 C C . HIS A 1 92 ? -2.387 1.758 -21.850 1.00 70.81 92 HIS A C 1
ATOM 684 O O . HIS A 1 92 ? -2.594 1.140 -22.897 1.00 70.81 92 HIS A O 1
ATOM 690 N N . ASP A 1 93 ? -1.810 2.960 -21.810 1.00 62.19 93 ASP A N 1
ATOM 691 C CA . ASP A 1 93 ? -1.503 3.755 -23.005 1.00 62.19 93 ASP A CA 1
ATOM 692 C C . ASP A 1 93 ? -0.254 3.271 -23.768 1.00 62.19 93 ASP A C 1
ATOM 694 O O . ASP A 1 93 ? -0.081 3.589 -24.943 1.00 62.19 93 ASP A O 1
ATOM 698 N N . LEU A 1 94 ? 0.613 2.468 -23.138 1.00 58.97 94 LEU A N 1
ATOM 699 C CA . LEU A 1 94 ? 1.926 2.095 -23.688 1.00 58.97 94 LEU A CA 1
ATOM 700 C C . LEU A 1 94 ? 1.988 0.715 -24.374 1.00 58.97 94 LEU A C 1
ATOM 702 O O . LEU A 1 94 ? 3.064 0.313 -24.812 1.00 58.97 94 LEU A O 1
ATOM 706 N N . GLY A 1 95 ? 0.872 -0.020 -24.493 1.00 55.66 95 GLY A N 1
ATOM 707 C CA . GLY A 1 95 ? 0.794 -1.259 -25.294 1.00 55.66 95 GLY A CA 1
ATOM 708 C C . GLY A 1 95 ? 1.840 -2.324 -24.921 1.00 55.66 95 GLY A C 1
ATOM 709 O O . GLY A 1 95 ? 2.628 -2.763 -25.757 1.00 55.66 95 GLY A O 1
ATOM 710 N N . ALA A 1 96 ? 1.902 -2.698 -23.644 1.00 51.88 96 ALA A N 1
ATOM 711 C CA . ALA A 1 96 ? 3.147 -3.191 -23.062 1.00 51.88 96 ALA A CA 1
ATOM 712 C C . ALA A 1 96 ? 3.394 -4.732 -23.147 1.00 51.88 96 ALA A C 1
ATOM 714 O O . ALA A 1 96 ? 2.458 -5.529 -23.029 1.00 51.88 96 ALA A O 1
ATOM 715 N N . PRO A 1 97 ? 4.665 -5.181 -23.299 1.00 56.41 97 PRO A N 1
ATOM 716 C CA . PRO A 1 97 ? 5.066 -6.597 -23.401 1.00 56.41 97 PRO A CA 1
ATOM 717 C C . PRO A 1 97 ? 4.884 -7.398 -22.089 1.00 56.41 97 PRO A C 1
ATOM 719 O O . PRO A 1 97 ? 4.674 -6.829 -21.026 1.00 56.41 97 PRO A O 1
ATOM 722 N N . LEU A 1 98 ? 5.008 -8.737 -22.128 1.00 52.91 98 LEU A N 1
ATOM 723 C CA . LEU A 1 98 ? 4.779 -9.685 -21.006 1.00 52.91 98 LEU A CA 1
ATOM 724 C C . LEU A 1 98 ? 5.225 -9.260 -19.575 1.00 52.91 98 LEU A C 1
ATOM 726 O O . LEU A 1 98 ? 4.433 -9.489 -18.651 1.00 52.91 98 LEU A O 1
ATOM 730 N N . PRO A 1 99 ? 6.410 -8.657 -19.321 1.00 62.88 99 PRO A N 1
ATOM 731 C CA . PRO A 1 99 ? 6.764 -8.138 -17.987 1.00 62.88 99 PRO A CA 1
ATOM 732 C C . PRO A 1 99 ? 5.794 -7.061 -17.466 1.00 62.88 99 PRO A C 1
ATOM 734 O O . PRO A 1 99 ? 5.524 -6.998 -16.265 1.00 62.88 99 PRO A O 1
ATOM 737 N N . ALA A 1 100 ? 5.167 -6.291 -18.354 1.00 66.12 100 ALA A N 1
ATOM 738 C CA . ALA A 1 100 ? 4.179 -5.280 -18.002 1.00 66.12 100 ALA A CA 1
ATOM 739 C C . ALA A 1 100 ? 2.826 -5.865 -17.574 1.00 66.12 100 ALA A C 1
ATOM 741 O O . ALA A 1 100 ? 2.129 -5.255 -16.770 1.00 66.12 100 ALA A O 1
ATOM 742 N N . ARG A 1 101 ? 2.463 -7.079 -18.017 1.00 71.44 101 ARG A N 1
ATOM 743 C CA . ARG A 1 101 ? 1.225 -7.742 -17.561 1.00 71.44 101 ARG A CA 1
ATOM 744 C C . ARG A 1 101 ? 1.300 -8.131 -16.083 1.00 71.44 101 ARG A C 1
ATOM 746 O O . ARG A 1 101 ? 0.310 -8.014 -15.366 1.00 71.44 101 ARG A O 1
ATOM 753 N N . ARG A 1 102 ? 2.468 -8.585 -15.614 1.00 74.69 102 ARG A N 1
ATOM 754 C CA . ARG A 1 102 ? 2.694 -8.879 -14.185 1.00 74.69 102 ARG A CA 1
ATOM 755 C C . ARG A 1 102 ? 2.671 -7.602 -13.351 1.00 74.69 102 ARG A C 1
ATOM 757 O O . ARG A 1 102 ? 2.078 -7.603 -12.277 1.00 74.69 102 ARG A O 1
ATOM 764 N N . LEU A 1 103 ? 3.252 -6.524 -13.877 1.00 75.25 103 LEU A N 1
ATOM 765 C CA . LEU A 1 103 ? 3.173 -5.193 -13.277 1.00 75.25 103 LEU A CA 1
ATOM 766 C C . LEU A 1 103 ? 1.718 -4.724 -13.164 1.00 75.25 103 LEU A C 1
ATOM 768 O O . LEU A 1 103 ? 1.270 -4.393 -12.073 1.00 75.25 103 LEU A O 1
ATOM 772 N N . HIS A 1 104 ? 0.945 -4.820 -14.246 1.00 80.56 104 HIS A N 1
ATOM 773 C CA . HIS A 1 104 ? -0.474 -4.471 -14.264 1.00 80.56 104 HIS A CA 1
ATOM 774 C C . HIS A 1 104 ? -1.281 -5.242 -13.209 1.00 80.56 104 HIS A C 1
ATOM 776 O O . HIS A 1 104 ? -1.994 -4.634 -12.417 1.00 80.56 104 HIS A O 1
ATOM 782 N N . LEU A 1 105 ? -1.118 -6.570 -13.128 1.00 83.44 105 LEU A N 1
ATOM 783 C CA . LEU A 1 105 ? -1.781 -7.384 -12.100 1.00 83.44 105 LEU A CA 1
ATOM 784 C C . LEU A 1 105 ? -1.364 -6.984 -10.680 1.00 83.44 105 LEU A C 1
ATOM 786 O O . LEU A 1 105 ? -2.204 -6.961 -9.781 1.00 83.44 105 LEU A O 1
ATOM 790 N N . SER A 1 106 ? -0.085 -6.653 -10.484 1.00 88.12 106 SER A N 1
ATOM 791 C CA . SER A 1 106 ? 0.414 -6.144 -9.208 1.00 88.12 106 SER A CA 1
ATOM 792 C C . SER A 1 106 ? -0.307 -4.851 -8.817 1.00 88.12 106 SE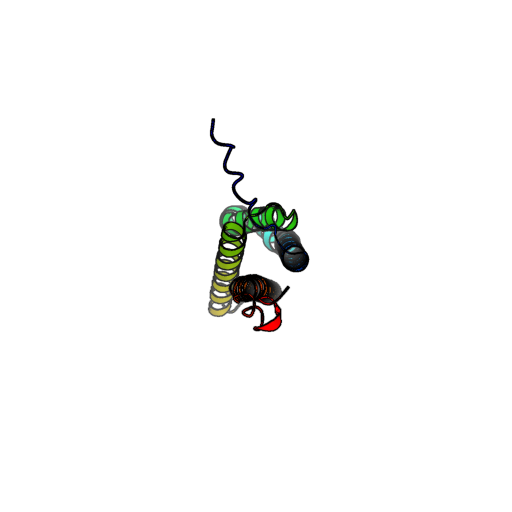R A C 1
ATOM 794 O O . SER A 1 106 ? -0.784 -4.727 -7.689 1.00 88.12 106 SER A O 1
ATOM 796 N N . HIS A 1 107 ? -0.483 -3.921 -9.758 1.00 88.38 107 HIS A N 1
ATOM 797 C CA . HIS A 1 107 ? -1.205 -2.676 -9.501 1.00 88.38 107 HIS A CA 1
ATOM 798 C C . HIS A 1 107 ? -2.702 -2.884 -9.259 1.00 88.38 107 HIS A C 1
ATOM 800 O O . HIS A 1 107 ? -3.256 -2.307 -8.326 1.00 88.38 107 HIS A O 1
ATOM 806 N N . CYS A 1 108 ? -3.359 -3.776 -10.006 1.00 90.94 108 CYS A N 1
ATOM 807 C CA . CYS A 1 108 ? -4.750 -4.147 -9.733 1.00 90.94 108 CYS A CA 1
ATOM 808 C C . CYS A 1 108 ? -4.928 -4.716 -8.317 1.00 90.94 108 CYS A C 1
ATOM 810 O O . CYS A 1 108 ? -5.906 -4.393 -7.639 1.00 90.94 108 CYS A O 1
ATOM 812 N N . LEU A 1 109 ? -3.980 -5.535 -7.850 1.00 93.75 109 LEU A N 1
ATOM 813 C CA . LEU A 1 109 ? -3.986 -6.042 -6.480 1.00 93.75 109 LEU A CA 1
ATOM 814 C C . LEU A 1 109 ? -3.839 -4.903 -5.459 1.00 93.75 109 LEU A C 1
ATOM 816 O O . LEU A 1 109 ? -4.584 -4.871 -4.480 1.00 93.75 109 LEU A O 1
ATOM 820 N N . GLY A 1 110 ? -2.933 -3.953 -5.705 1.00 94.50 110 GLY A N 1
ATOM 821 C CA . GLY A 1 110 ? -2.761 -2.769 -4.858 1.00 94.50 110 GLY A CA 1
ATOM 822 C C . GLY A 1 110 ? -4.016 -1.892 -4.778 1.00 94.50 110 GLY A C 1
ATOM 823 O O . GLY A 1 110 ? -4.427 -1.480 -3.689 1.00 94.50 110 GLY A O 1
ATOM 824 N N . ILE A 1 111 ? -4.702 -1.689 -5.909 1.00 95.56 111 ILE A N 1
ATOM 825 C CA . ILE A 1 111 ? -6.009 -1.013 -5.970 1.00 95.56 111 ILE A CA 1
ATOM 826 C C . ILE A 1 111 ? -7.028 -1.751 -5.097 1.00 95.56 111 ILE A C 1
ATOM 828 O O . ILE A 1 111 ? -7.686 -1.132 -4.259 1.00 95.56 111 ILE A O 1
ATOM 832 N N . ALA A 1 112 ? -7.147 -3.073 -5.245 1.00 96.88 112 ALA A N 1
ATOM 833 C CA . ALA A 1 112 ? -8.100 -3.867 -4.472 1.00 96.88 112 ALA A CA 1
ATOM 834 C C . ALA A 1 112 ? -7.837 -3.776 -2.957 1.00 96.88 112 ALA A C 1
ATOM 836 O O . ALA A 1 112 ? -8.773 -3.559 -2.182 1.00 96.88 112 ALA A O 1
ATOM 837 N N . LEU A 1 113 ? -6.574 -3.883 -2.529 1.00 96.31 113 LEU A N 1
ATOM 838 C CA . LEU A 1 113 ? -6.181 -3.733 -1.123 1.00 96.31 113 LEU A CA 1
ATOM 839 C C . LEU A 1 113 ? -6.517 -2.337 -0.583 1.00 96.31 113 LEU A C 1
ATOM 841 O O . LEU A 1 113 ? -7.083 -2.221 0.508 1.00 96.31 113 LEU A O 1
ATOM 845 N N . SER A 1 114 ? -6.241 -1.296 -1.369 1.00 95.94 114 SER A N 1
ATOM 846 C CA . SER A 1 114 ? -6.531 0.094 -1.004 1.00 95.94 114 SER A CA 1
ATOM 847 C C . SER A 1 114 ? -8.029 0.341 -0.839 1.00 95.94 114 SER A C 1
ATOM 849 O O . SER A 1 114 ? -8.462 0.906 0.166 1.00 95.94 114 SER A O 1
ATOM 851 N N . LEU A 1 115 ? -8.848 -0.149 -1.773 1.00 97.62 115 LEU A N 1
ATOM 852 C CA . LEU A 1 115 ? -10.306 -0.035 -1.698 1.00 97.62 115 LEU A CA 1
ATOM 853 C C . LEU A 1 115 ? -10.876 -0.771 -0.481 1.00 97.62 115 LEU A C 1
ATOM 855 O O . LEU A 1 115 ? -11.717 -0.219 0.231 1.00 97.62 115 LEU A O 1
ATOM 859 N N . LEU A 1 116 ? -10.396 -1.986 -0.199 1.00 97.00 116 LEU A N 1
ATOM 860 C CA . LEU A 1 116 ? -10.806 -2.747 0.984 1.00 97.00 116 LEU A CA 1
ATOM 861 C C . LEU A 1 116 ? -10.458 -2.011 2.282 1.00 97.00 116 LEU A C 1
ATOM 863 O O . LEU A 1 116 ? -11.272 -1.968 3.207 1.00 97.00 116 LEU A O 1
ATOM 867 N N . ALA A 1 117 ? -9.276 -1.401 2.352 1.00 94.75 117 ALA A N 1
ATOM 868 C CA . ALA A 1 117 ? -8.850 -0.657 3.528 1.00 94.75 117 ALA A CA 1
ATOM 869 C C . ALA A 1 117 ? -9.654 0.636 3.728 1.00 94.75 117 ALA A C 1
ATOM 871 O O . ALA A 1 117 ? -10.065 0.945 4.851 1.00 94.75 117 ALA A O 1
ATOM 872 N N . LEU A 1 118 ? -9.943 1.364 2.647 1.00 96.06 118 LEU A N 1
ATOM 873 C CA . LEU A 1 118 ? -10.801 2.549 2.682 1.00 96.06 118 LEU A CA 1
ATOM 874 C C . LEU A 1 118 ? -12.236 2.194 3.087 1.00 96.06 118 LEU A C 1
ATOM 876 O O . LEU A 1 118 ? -12.822 2.878 3.930 1.00 96.06 118 LEU A O 1
ATOM 880 N N . ALA A 1 119 ? -12.781 1.095 2.561 1.00 94.81 119 ALA A N 1
ATOM 881 C CA . ALA A 1 119 ? -14.095 0.592 2.945 1.00 94.81 119 ALA A CA 1
ATOM 882 C C . ALA A 1 119 ? -14.143 0.207 4.434 1.00 94.81 119 ALA A C 1
ATOM 884 O O . ALA A 1 119 ? -15.098 0.549 5.133 1.00 94.81 119 ALA A O 1
ATOM 885 N N . GLU A 1 120 ? -13.095 -0.441 4.953 1.00 94.50 120 GLU A N 1
ATOM 886 C CA . GLU A 1 120 ? -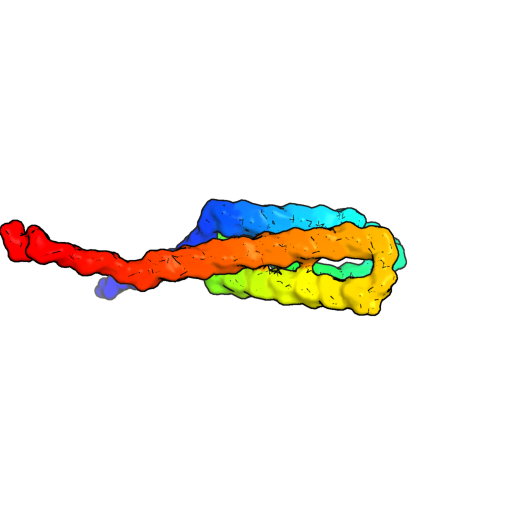12.964 -0.777 6.377 1.00 94.50 120 GLU A CA 1
ATOM 887 C C . GLU A 1 120 ? -12.964 0.478 7.260 1.00 94.50 120 GLU A C 1
ATOM 889 O O . GLU A 1 120 ? -13.713 0.553 8.245 1.00 94.50 120 GLU A O 1
ATOM 894 N N . LEU A 1 121 ? -12.181 1.490 6.876 1.00 91.75 121 LEU A N 1
ATOM 895 C CA . LEU A 1 121 ? -12.103 2.770 7.576 1.00 91.75 121 LEU A CA 1
ATOM 896 C C . LEU A 1 121 ? -13.454 3.497 7.570 1.00 91.75 121 LEU A C 1
ATOM 898 O O . LEU A 1 121 ? -13.918 3.936 8.629 1.00 91.75 121 LEU A O 1
ATOM 902 N N . ALA A 1 122 ? -14.112 3.576 6.410 1.00 90.81 122 ALA A N 1
ATOM 903 C CA . ALA A 1 122 ? -15.424 4.200 6.252 1.00 90.81 122 ALA A CA 1
ATOM 904 C C . ALA A 1 122 ? -16.506 3.474 7.070 1.00 90.81 122 ALA A C 1
ATOM 906 O O . ALA A 1 122 ? -17.291 4.106 7.784 1.00 90.81 122 ALA A O 1
ATOM 907 N N . TRP A 1 123 ? -16.505 2.139 7.053 1.00 89.69 123 TRP A N 1
ATOM 908 C CA . TRP A 1 123 ? -17.426 1.314 7.834 1.00 89.69 123 TRP A CA 1
ATOM 909 C C . TRP A 1 123 ? -17.256 1.512 9.345 1.00 89.69 123 TRP A C 1
ATOM 911 O O . TRP A 1 123 ? -18.226 1.627 10.099 1.00 89.69 123 TRP A O 1
ATOM 921 N N . ARG A 1 124 ? -16.013 1.595 9.826 1.00 86.38 124 ARG A N 1
ATOM 922 C CA . ARG A 1 124 ? -15.738 1.884 11.242 1.00 86.38 124 ARG A CA 1
ATOM 923 C C . ARG A 1 124 ? -16.140 3.293 11.644 1.00 86.38 124 ARG A C 1
ATOM 925 O O . ARG A 1 124 ? -16.537 3.510 12.792 1.00 86.38 124 ARG A O 1
ATOM 932 N N . TRP A 1 125 ? -15.992 4.245 10.732 1.00 82.62 125 TRP A N 1
ATOM 933 C CA . TRP A 1 125 ? -16.387 5.625 10.954 1.00 82.62 125 TRP A CA 1
ATOM 934 C C . TRP A 1 125 ? -17.902 5.745 11.121 1.00 82.62 125 TRP A C 1
ATOM 936 O O . TRP A 1 125 ? -18.362 6.327 12.105 1.00 82.62 125 TRP A O 1
ATOM 946 N N . SER A 1 126 ? -18.674 5.129 10.222 1.00 84.06 126 SER A N 1
ATOM 947 C CA . SER A 1 126 ? -20.138 5.159 10.271 1.00 84.06 126 SER A CA 1
ATOM 948 C C . SER A 1 126 ? -20.686 4.498 11.540 1.00 84.06 126 SER A C 1
ATOM 950 O O . SER A 1 126 ? -21.545 5.074 12.206 1.00 84.06 126 SER A O 1
ATOM 952 N N . ARG A 1 127 ? -20.133 3.349 11.960 1.00 81.62 127 ARG A N 1
ATOM 953 C CA . ARG A 1 127 ? -20.550 2.667 13.201 1.00 81.62 127 ARG A CA 1
ATOM 954 C C . ARG A 1 127 ? -20.328 3.489 14.466 1.00 81.62 127 ARG A C 1
ATOM 956 O O . ARG A 1 127 ? -21.123 3.377 15.388 1.00 81.62 127 ARG A O 1
ATOM 963 N N . ARG A 1 128 ? -19.269 4.300 14.532 1.00 74.31 128 ARG A N 1
ATOM 964 C CA . ARG A 1 128 ? -19.000 5.147 15.708 1.00 74.31 128 ARG A CA 1
ATOM 965 C C . ARG A 1 128 ? -19.891 6.377 15.790 1.00 74.31 128 ARG A C 1
ATOM 967 O O . ARG A 1 128 ? -20.060 6.910 16.876 1.00 74.31 128 ARG A O 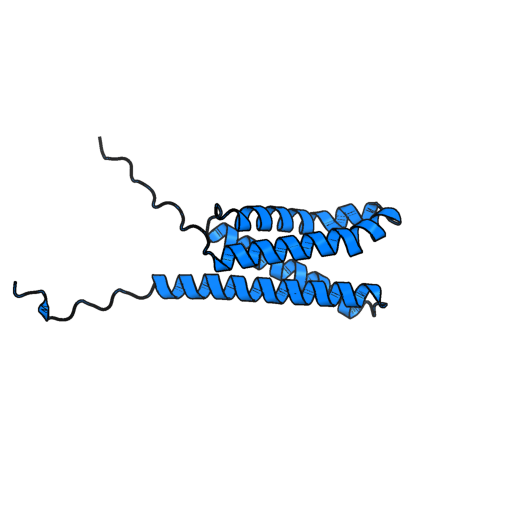1
ATOM 974 N N . ARG A 1 129 ? -20.411 6.838 14.653 1.00 69.75 129 ARG A N 1
ATOM 975 C CA . ARG A 1 129 ? -21.324 7.983 14.585 1.00 69.75 129 ARG A CA 1
ATOM 976 C C . ARG A 1 129 ? -22.787 7.600 14.764 1.00 69.75 129 ARG A C 1
ATOM 978 O O . ARG A 1 129 ? -23.611 8.501 14.859 1.00 69.75 129 ARG A O 1
ATOM 985 N N . ARG A 1 130 ? -23.123 6.304 14.813 1.00 69.19 130 ARG A N 1
ATOM 986 C CA . ARG A 1 130 ? -24.474 5.887 15.196 1.00 69.19 130 ARG A CA 1
ATOM 987 C C . ARG A 1 130 ? -24.701 6.315 16.648 1.00 69.19 130 ARG A C 1
ATOM 989 O O . ARG A 1 130 ? -23.952 5.850 17.510 1.00 69.19 130 ARG A O 1
ATOM 996 N N . PRO A 1 131 ? -25.683 7.194 16.920 1.00 59.31 131 PRO A N 1
ATOM 997 C CA . PRO A 1 131 ? -26.065 7.512 18.285 1.00 59.31 131 PRO A CA 1
ATOM 998 C C . PRO A 1 131 ? -26.394 6.206 19.007 1.00 59.31 131 PRO A C 1
ATOM 1000 O O . PRO A 1 131 ? -26.995 5.309 18.407 1.00 59.31 131 PRO A O 1
ATOM 1003 N N . ALA A 1 132 ? -25.998 6.082 20.275 1.00 61.53 132 ALA A N 1
ATOM 1004 C CA . ALA A 1 132 ? -26.571 5.046 21.123 1.00 61.53 132 ALA A CA 1
ATOM 1005 C C . ALA A 1 132 ? -28.096 5.199 21.042 1.00 61.53 132 ALA A C 1
ATOM 1007 O O . ALA A 1 132 ? -28.597 6.320 21.169 1.00 61.53 132 ALA A O 1
ATOM 1008 N N . ALA A 1 133 ? -28.812 4.110 20.749 1.00 63.12 133 ALA A N 1
ATOM 1009 C CA . ALA A 1 133 ? -30.268 4.140 20.752 1.00 63.12 133 ALA A CA 1
ATOM 1010 C C . ALA A 1 133 ? -30.723 4.778 22.077 1.00 63.12 133 ALA A C 1
ATOM 1012 O O . ALA A 1 133 ? -30.159 4.419 23.118 1.00 63.12 133 ALA A O 1
ATOM 1013 N N . PRO A 1 134 ? -31.652 5.752 22.057 1.00 56.81 134 PRO A N 1
ATOM 1014 C CA . PRO A 1 134 ? -32.117 6.368 23.288 1.00 56.81 134 PRO A CA 1
ATOM 1015 C C . PRO A 1 134 ? -32.585 5.252 24.217 1.00 56.81 134 PRO A C 1
ATOM 1017 O O . PRO A 1 134 ? -33.349 4.380 23.796 1.00 56.81 134 PRO A O 1
ATOM 1020 N N . ALA A 1 135 ? -32.066 5.245 25.448 1.00 58.28 135 ALA A N 1
ATOM 1021 C CA . ALA A 1 135 ? -32.520 4.327 26.478 1.00 58.28 135 ALA A CA 1
ATOM 1022 C C . ALA A 1 135 ? -34.048 4.410 26.514 1.00 58.28 135 ALA A C 1
ATOM 1024 O O . ALA A 1 135 ? -34.614 5.491 26.704 1.00 58.28 135 ALA A O 1
ATOM 1025 N N . GLY A 1 136 ? -34.705 3.282 26.233 1.00 55.19 136 GLY A N 1
ATOM 1026 C CA . GLY A 1 136 ? -36.155 3.196 26.290 1.00 55.19 136 GLY A CA 1
ATOM 1027 C C . GLY A 1 136 ? -36.660 3.653 27.665 1.00 55.19 136 GLY A C 1
ATOM 1028 O O . GLY A 1 136 ? -35.907 3.610 28.642 1.00 55.19 136 GLY A O 1
ATOM 1029 N N . PRO A 1 137 ? -37.929 4.077 27.769 1.00 58.41 137 PRO A N 1
ATOM 1030 C CA . PRO A 1 137 ? -38.494 4.752 28.945 1.00 58.41 137 PRO A CA 1
ATOM 1031 C C . PRO A 1 137 ? -38.452 3.968 30.276 1.00 58.41 137 PRO A C 1
ATOM 1033 O O . PRO A 1 137 ? -38.888 4.486 31.297 1.00 58.41 137 PRO A O 1
ATOM 1036 N N . ALA A 1 138 ? -37.892 2.758 30.311 1.00 55.50 138 ALA A N 1
ATOM 1037 C CA . ALA A 1 138 ? -37.848 1.886 31.481 1.00 55.50 138 ALA A CA 1
ATOM 1038 C C . ALA A 1 138 ? -36.809 2.272 32.560 1.00 55.50 138 ALA A C 1
ATOM 1040 O O . ALA A 1 138 ? -36.836 1.693 33.638 1.00 55.50 138 ALA A O 1
ATOM 1041 N N . GLN A 1 139 ? -35.903 3.230 32.319 1.00 51.38 139 GLN A N 1
ATOM 1042 C CA . GLN A 1 139 ? -34.843 3.592 33.285 1.00 51.38 139 GLN A CA 1
ATOM 1043 C C . GLN A 1 139 ? -35.120 4.838 34.147 1.00 51.38 139 GLN A C 1
ATOM 1045 O O . GLN A 1 139 ? -34.247 5.246 34.904 1.00 51.38 139 GLN A O 1
ATOM 1050 N N . ARG A 1 140 ? -36.309 5.456 34.073 1.00 51.22 140 ARG A N 1
ATOM 1051 C CA . ARG A 1 140 ? -36.644 6.648 34.890 1.00 51.22 140 ARG A CA 1
ATOM 1052 C C . ARG A 1 140 ? -37.434 6.364 36.175 1.00 51.22 140 ARG A C 1
ATOM 1054 O O . ARG A 1 140 ? -37.897 7.313 36.795 1.00 51.22 140 ARG A O 1
ATOM 1061 N N . LEU A 1 141 ? -37.618 5.102 36.562 1.00 51.66 141 LEU A N 1
ATOM 1062 C CA . LEU A 1 141 ? -38.461 4.731 37.711 1.00 51.66 141 LEU A CA 1
ATOM 1063 C C . LEU A 1 141 ? -37.783 3.775 38.711 1.00 51.66 141 LEU A C 1
ATOM 1065 O O . LEU A 1 141 ? -38.480 3.038 39.399 1.00 51.66 141 LEU A O 1
ATOM 1069 N N . ALA A 1 142 ? -36.451 3.786 38.803 1.00 46.44 142 ALA A N 1
ATOM 1070 C CA . ALA A 1 142 ? -35.722 3.090 39.867 1.00 46.44 142 ALA A CA 1
ATOM 1071 C C . ALA A 1 142 ? -34.999 4.095 40.765 1.00 46.44 142 ALA A C 1
ATOM 1073 O O . ALA A 1 142 ? -34.389 5.032 40.197 1.00 46.44 142 ALA A O 1
#

pLDDT: mean 81.87, std 14.79, range [46.44, 97.62]

Organism: NCBI:txid1908235

Sequence (142 aa):
MPPPLALPAPPKLSRLGRALATAQAAKETLSFLLLVLPLALEAPLVLVSALPGLGLYLLHLYLAGGRASRGLALATWVLTLADELWTVLLYHDLGAPLPARRLHLSHCLGIALSLLALAELAWRWSRRRRPAAPAGPAQRLA

Radius of gyration: 20.92 Å; chains: 1; bounding box: 59×33×65 Å

Foldseek 3Di:
DDPPPPDPQAQWDDPLLLVLLVVLLVLLVCCCVVPVVVVCVVPVCSVVVCVLVVVLSVLSVVNNVRNDHLVSSLVSLVSQLVVLVVLLVVLVVPVDDPSVVVVNVSSVVSNVSSVVSNVVSVVVVVVVPPPDDPDPPPPPPD